Protein AF-A0A6L9TE32-F1 (afdb_monomer_lite)

Secondary structure (DSSP, 8-state):
------PPPP-GGGS-HHHHHHHHHHHHHHHH---HHHHHHS--SS-SEETTEE----------HHHHHHHHHHHHHTT--HHHHHHHHHHHHHHT-

Radius of gyration: 21.86 Å; chains: 1; bounding box: 43×38×55 Å

Foldseek 3Di:
DDDPDDDDDDDPVVDDPVVVVVVVVVVVDVVVDDDPVVVVVVDPDDDLDDVPHGPPDDDDDDDDPVRVVVLVVQCVVVVHDSVVSVVVVVVVVVVVD

Sequence (97 aa):
MGDDRDYIIVSDANFSDEENAVLNADAEEAERGYPLGFLESRRRGRPLEIGLTPARHKVQVRLDENRFRLLNEYARRHHLSQSEAMRELLDRGLASA

Structure (mmCIF, N/CA/C/O backbone):
data_AF-A0A6L9TE32-F1
#
_entry.id   AF-A0A6L9TE32-F1
#
loop_
_atom_site.group_PDB
_atom_site.id
_atom_site.type_symbol
_atom_site.label_atom_id
_atom_site.label_alt_id
_atom_site.label_comp_id
_atom_site.label_asym_id
_atom_site.label_entity_id
_atom_site.label_seq_id
_atom_site.pdbx_PDB_ins_code
_atom_site.Cartn_x
_atom_site.Cartn_y
_atom_site.Cartn_z
_atom_site.occupancy
_atom_site.B_iso_or_equiv
_atom_site.auth_seq_id
_atom_site.auth_comp_id
_atom_site.auth_asym_id
_atom_site.auth_atom_id
_atom_site.pdbx_PDB_model_num
ATOM 1 N N . MET A 1 1 ? -15.912 13.908 -26.395 1.00 43.03 1 MET A N 1
ATOM 2 C CA . MET A 1 1 ? -14.886 14.965 -26.388 1.00 43.03 1 MET A CA 1
ATOM 3 C C . MET A 1 1 ? -13.568 14.231 -26.242 1.00 4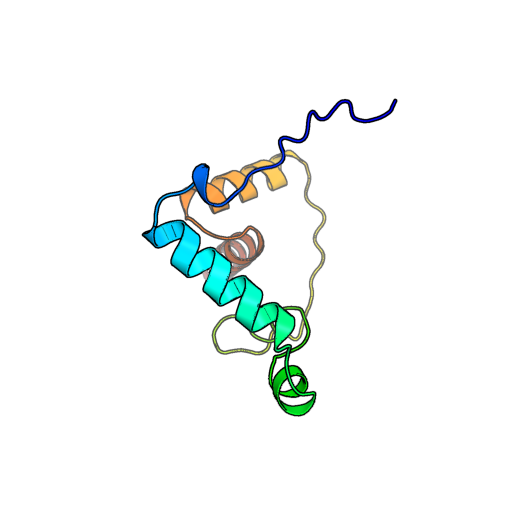3.03 1 MET A C 1
ATOM 5 O O . MET A 1 1 ? -13.348 13.647 -25.190 1.00 43.03 1 MET A O 1
ATOM 9 N N . GLY A 1 2 ? -12.862 14.037 -27.359 1.00 53.66 2 GLY A N 1
ATOM 10 C CA . GLY A 1 2 ? 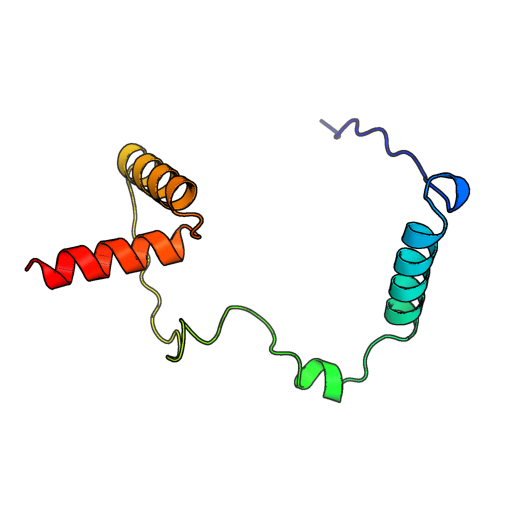-11.610 13.278 -27.386 1.00 53.66 2 GLY A CA 1
ATOM 11 C C . GLY A 1 2 ? -10.535 14.050 -26.635 1.00 53.66 2 GLY A C 1
ATOM 12 O O . GLY A 1 2 ? -10.532 15.275 -26.674 1.00 53.66 2 GLY A O 1
ATOM 13 N N . ASP A 1 3 ? -9.715 13.329 -25.888 1.00 61.28 3 ASP A N 1
ATOM 14 C CA . ASP A 1 3 ? -8.653 13.887 -25.064 1.00 61.28 3 ASP A CA 1
ATOM 15 C C . ASP A 1 3 ? -7.531 14.403 -25.980 1.00 61.28 3 ASP A C 1
ATOM 17 O O . ASP A 1 3 ? -6.889 13.611 -26.670 1.00 61.28 3 ASP A O 1
ATOM 21 N N . ASP A 1 4 ? -7.356 15.723 -26.030 1.00 67.06 4 ASP A N 1
ATOM 22 C CA . ASP A 1 4 ? -6.387 16.441 -26.870 1.00 67.06 4 ASP A CA 1
ATOM 23 C C . ASP A 1 4 ? -5.001 16.386 -26.201 1.00 67.06 4 ASP A C 1
ATOM 25 O O . ASP A 1 4 ? -4.440 17.390 -25.763 1.00 67.06 4 ASP A O 1
ATOM 29 N N . ARG A 1 5 ? -4.495 15.167 -25.976 1.00 75.31 5 ARG A N 1
ATOM 30 C CA . ARG A 1 5 ? -3.162 14.966 -25.401 1.00 75.31 5 ARG A CA 1
ATOM 31 C C . ARG A 1 5 ? -2.137 14.927 -26.523 1.00 75.31 5 ARG A C 1
ATOM 33 O O . ARG A 1 5 ? -2.073 13.951 -27.269 1.00 75.31 5 ARG A O 1
ATOM 40 N N . ASP A 1 6 ? -1.298 15.952 -26.575 1.00 80.19 6 ASP A N 1
ATOM 41 C CA . ASP A 1 6 ? -0.096 15.954 -27.402 1.00 80.19 6 ASP A CA 1
ATOM 42 C C . ASP A 1 6 ? 0.925 14.969 -26.817 1.00 80.19 6 ASP A C 1
ATOM 44 O O . ASP A 1 6 ? 1.562 15.221 -25.791 1.00 80.19 6 ASP A O 1
ATOM 48 N N . TYR A 1 7 ? 1.064 13.812 -27.462 1.00 82.06 7 TYR A N 1
ATOM 49 C CA . TYR A 1 7 ? 2.114 12.852 -27.140 1.00 82.06 7 TYR A CA 1
ATOM 50 C C . TYR A 1 7 ? 3.391 13.214 -27.895 1.00 82.06 7 TYR A C 1
ATOM 52 O O . TYR A 1 7 ? 3.390 13.331 -29.120 1.00 82.06 7 TYR A O 1
ATOM 60 N N . ILE A 1 8 ? 4.495 13.341 -27.162 1.00 84.38 8 ILE A N 1
ATOM 61 C CA . ILE A 1 8 ? 5.825 13.536 -27.741 1.00 84.38 8 ILE A CA 1
ATOM 62 C C . ILE A 1 8 ? 6.517 12.178 -27.788 1.00 84.38 8 ILE A C 1
ATOM 64 O O . ILE A 1 8 ? 6.673 11.518 -26.760 1.00 84.38 8 ILE A O 1
ATOM 68 N N . ILE A 1 9 ? 6.935 11.767 -28.984 1.00 84.00 9 ILE A N 1
ATOM 69 C CA . ILE A 1 9 ? 7.792 10.595 -29.148 1.00 84.00 9 ILE A CA 1
ATOM 70 C C . ILE A 1 9 ? 9.198 10.993 -28.707 1.00 84.00 9 ILE A C 1
ATOM 72 O O . ILE A 1 9 ? 9.786 11.926 -29.254 1.00 84.00 9 ILE A O 1
ATOM 76 N N . VAL A 1 10 ? 9.712 10.284 -27.711 1.00 87.25 10 VAL A N 1
ATOM 77 C CA . VAL A 1 10 ? 11.079 10.428 -27.211 1.00 87.25 10 VAL A CA 1
ATOM 78 C C . VAL A 1 10 ? 11.944 9.273 -27.709 1.00 87.25 10 VAL A C 1
ATOM 80 O O . VAL A 1 10 ? 11.440 8.234 -28.132 1.00 87.25 10 VAL A O 1
ATOM 83 N N . SER A 1 11 ? 13.251 9.483 -27.677 1.00 87.81 11 SER A N 1
ATOM 84 C CA . SER A 1 11 ? 14.300 8.557 -28.100 1.00 87.81 11 SER A CA 1
ATOM 85 C C . SER A 1 11 ? 15.461 8.618 -27.113 1.00 87.81 11 SER A C 1
ATOM 87 O O . SER A 1 11 ? 15.470 9.475 -26.231 1.00 87.81 11 SER A O 1
ATOM 89 N N . ASP A 1 12 ? 16.480 7.789 -27.309 1.00 86.38 12 ASP A N 1
ATOM 90 C CA . ASP A 1 12 ? 17.671 7.762 -26.453 1.00 86.38 1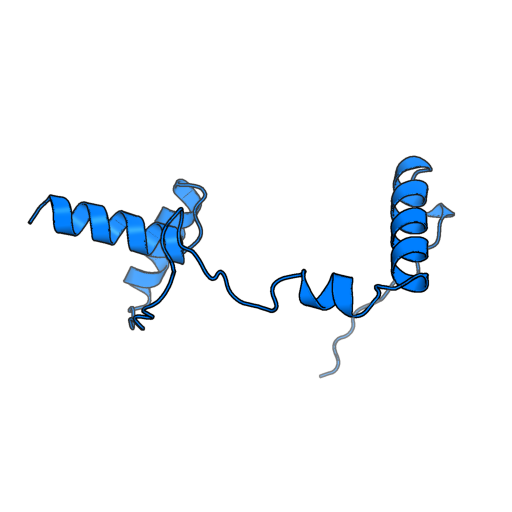2 ASP A CA 1
ATOM 91 C C . ASP A 1 12 ? 18.352 9.138 -26.335 1.00 86.38 12 ASP A C 1
ATOM 93 O O . ASP A 1 12 ? 18.890 9.489 -25.290 1.00 86.38 12 ASP A O 1
ATOM 97 N N . ALA A 1 13 ? 18.254 9.985 -27.366 1.00 89.19 13 ALA A N 1
ATOM 98 C CA . ALA A 1 13 ? 18.792 11.348 -27.341 1.00 89.19 13 ALA A CA 1
ATOM 99 C C . ALA A 1 13 ? 18.110 12.276 -26.313 1.00 89.19 13 ALA A C 1
ATOM 101 O O . ALA A 1 13 ? 18.582 13.387 -26.073 1.00 89.19 13 ALA A O 1
ATOM 102 N N . ASN A 1 14 ? 16.977 11.857 -25.744 1.00 92.62 14 ASN A N 1
ATOM 103 C CA . ASN A 1 14 ? 16.204 12.624 -24.773 1.00 92.62 14 ASN A CA 1
ATOM 104 C C . ASN A 1 14 ? 16.569 12.313 -23.317 1.00 92.62 14 ASN A C 1
ATOM 106 O O . ASN A 1 14 ? 16.070 13.006 -22.430 1.00 92.62 14 ASN A O 1
ATOM 110 N N . PHE A 1 15 ? 17.420 11.317 -23.073 1.00 91.38 15 PHE A N 1
ATOM 111 C CA . PHE A 1 15 ? 17.788 10.859 -21.737 1.00 91.38 15 PHE A CA 1
ATOM 112 C C . PHE A 1 15 ? 19.307 10.827 -21.566 1.00 91.38 15 PHE A C 1
ATOM 114 O O . PHE A 1 15 ? 20.064 10.860 -22.537 1.00 91.38 15 PHE A O 1
ATOM 121 N N . SER A 1 16 ? 19.760 10.779 -20.315 1.00 95.31 16 SER A N 1
ATOM 122 C CA . SER A 1 16 ? 21.170 10.528 -20.009 1.00 95.31 16 SER A CA 1
ATOM 123 C C . SER A 1 16 ? 21.572 9.087 -20.341 1.00 95.31 16 SER A C 1
ATOM 125 O O . SER A 1 16 ? 20.730 8.193 -20.430 1.00 95.31 16 SER A O 1
ATOM 127 N N . ASP A 1 17 ? 22.876 8.837 -20.472 1.00 94.00 17 ASP A N 1
ATOM 128 C CA . ASP A 1 17 ? 23.405 7.489 -20.723 1.00 94.00 17 ASP A CA 1
ATOM 129 C C . ASP A 1 17 ? 23.014 6.493 -19.616 1.00 94.00 17 ASP A C 1
ATOM 131 O O . ASP A 1 17 ? 22.732 5.330 -19.897 1.00 94.00 17 ASP A O 1
ATOM 135 N N . GLU A 1 18 ? 22.950 6.951 -18.361 1.00 93.50 18 GLU A N 1
ATOM 136 C CA . GLU A 1 18 ? 22.534 6.138 -17.211 1.00 93.50 18 GLU A CA 1
ATOM 137 C C . GLU A 1 18 ? 21.046 5.765 -17.287 1.00 93.50 18 GLU A C 1
ATOM 139 O O . GLU A 1 18 ? 20.685 4.607 -17.084 1.00 93.50 18 GLU A O 1
ATOM 144 N N . GLU A 1 19 ? 20.180 6.721 -17.630 1.00 91.94 19 GLU A N 1
ATOM 145 C CA . GLU A 1 19 ? 18.745 6.476 -17.816 1.00 91.94 19 GLU A CA 1
ATOM 146 C C . GLU A 1 19 ? 18.484 5.559 -19.015 1.00 91.94 19 GLU A C 1
ATOM 148 O O . GLU A 1 19 ? 17.710 4.610 -18.903 1.00 91.94 19 GLU A O 1
ATOM 153 N N . ASN A 1 20 ? 19.176 5.781 -20.135 1.00 94.19 20 ASN A N 1
ATOM 154 C CA . ASN A 1 20 ? 19.104 4.906 -21.304 1.00 94.19 20 ASN A CA 1
ATOM 155 C C . ASN A 1 20 ? 19.570 3.485 -20.982 1.00 94.19 20 ASN A C 1
ATOM 157 O O . ASN A 1 20 ? 18.974 2.526 -21.464 1.00 94.19 20 ASN A O 1
ATOM 161 N N . ALA A 1 21 ? 20.606 3.319 -20.157 1.00 93.88 21 ALA A N 1
ATOM 162 C CA . ALA A 1 21 ? 21.059 1.996 -19.737 1.00 93.88 21 ALA A CA 1
ATOM 163 C C . ALA A 1 21 ? 19.982 1.248 -18.935 1.00 93.88 21 ALA A C 1
ATOM 165 O O . ALA A 1 21 ? 19.776 0.057 -19.164 1.00 93.88 21 ALA A O 1
ATOM 166 N N . VAL A 1 22 ? 19.265 1.939 -18.041 1.00 94.12 22 VAL A N 1
ATOM 167 C CA . VAL A 1 22 ? 18.134 1.356 -17.299 1.00 94.12 22 VAL A CA 1
ATOM 168 C C . VAL A 1 22 ? 16.983 1.011 -18.243 1.00 94.12 22 VAL A C 1
ATOM 170 O O . VAL A 1 22 ? 16.498 -0.116 -18.221 1.00 94.12 22 VAL A O 1
ATOM 173 N N . LEU A 1 23 ? 16.587 1.941 -19.118 1.00 91.62 23 LEU A N 1
ATOM 174 C CA . LEU A 1 23 ? 15.486 1.735 -20.064 1.00 91.62 23 LEU A CA 1
ATOM 175 C C . LEU A 1 23 ? 15.757 0.574 -21.028 1.00 91.62 23 LEU A C 1
ATOM 177 O O . LEU A 1 23 ? 14.870 -0.239 -21.280 1.00 91.62 23 LEU A O 1
ATOM 181 N N . ASN A 1 24 ? 16.985 0.468 -21.533 1.00 92.12 24 ASN A N 1
ATOM 182 C CA . ASN A 1 24 ? 17.385 -0.626 -22.411 1.00 92.12 24 ASN A CA 1
ATOM 183 C C . ASN A 1 24 ? 17.432 -1.964 -21.664 1.00 92.12 24 ASN A C 1
ATOM 185 O O . ASN A 1 24 ? 16.952 -2.964 -22.193 1.00 92.12 24 ASN A O 1
ATOM 189 N N . ALA A 1 25 ? 17.929 -1.992 -20.423 1.00 93.06 25 ALA A N 1
ATOM 190 C CA . ALA A 1 25 ? 17.908 -3.202 -19.601 1.00 93.06 25 ALA A CA 1
ATO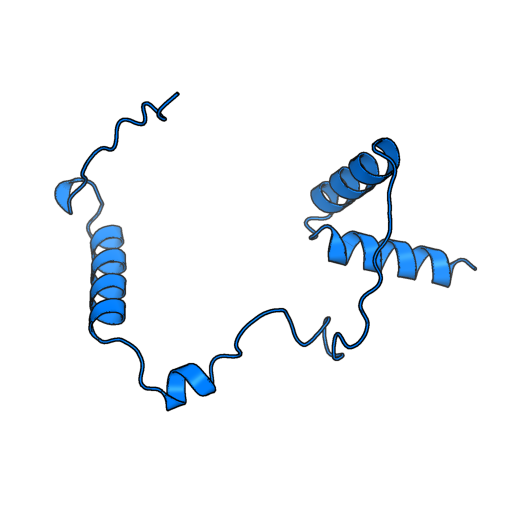M 191 C C . ALA A 1 25 ? 16.473 -3.684 -19.318 1.00 93.06 25 ALA A C 1
ATOM 193 O O . ALA A 1 25 ? 16.189 -4.880 -19.419 1.00 93.06 25 ALA A O 1
ATOM 194 N N . ASP A 1 26 ? 15.558 -2.758 -19.026 1.00 90.88 26 ASP A N 1
ATOM 195 C CA . ASP A 1 26 ? 14.140 -3.057 -18.816 1.00 90.88 26 ASP A CA 1
ATOM 196 C C . ASP A 1 26 ? 13.470 -3.557 -20.109 1.00 90.88 26 ASP A C 1
ATOM 198 O O . ASP A 1 26 ? 12.678 -4.504 -20.076 1.00 90.88 26 ASP A O 1
ATOM 202 N N . ALA A 1 27 ? 13.805 -2.963 -21.261 1.00 90.81 27 ALA A N 1
ATOM 203 C CA . ALA A 1 27 ? 13.311 -3.400 -22.566 1.00 90.81 27 ALA A CA 1
ATOM 204 C C . ALA A 1 27 ? 13.789 -4.821 -22.909 1.00 90.81 27 ALA A C 1
ATOM 206 O O . ALA A 1 27 ? 12.986 -5.668 -23.303 1.00 90.81 27 ALA A O 1
ATOM 207 N N . GLU A 1 28 ? 15.071 -5.120 -22.693 1.00 91.19 28 GLU A N 1
ATOM 208 C CA . GLU A 1 28 ? 15.631 -6.462 -22.875 1.00 91.19 28 GLU A CA 1
ATOM 209 C C . GLU A 1 28 ? 14.982 -7.495 -21.942 1.00 91.19 28 GLU A C 1
ATOM 211 O O . GLU A 1 28 ? 14.710 -8.630 -22.346 1.00 91.19 28 GLU A O 1
ATOM 216 N N . GLU A 1 29 ? 14.706 -7.123 -20.689 1.00 89.12 29 GLU A N 1
ATOM 217 C CA . GLU A 1 29 ? 13.977 -7.976 -19.751 1.00 89.12 29 GLU A CA 1
ATOM 218 C C . GLU A 1 29 ? 12.542 -8.255 -20.217 1.00 89.12 29 GLU A C 1
ATOM 220 O O . GLU A 1 29 ? 12.089 -9.402 -20.135 1.00 89.12 29 GLU A O 1
ATOM 225 N N . ALA A 1 30 ? 11.848 -7.242 -20.735 1.00 87.62 30 ALA A N 1
ATOM 226 C CA . ALA A 1 30 ? 10.495 -7.387 -21.255 1.00 87.62 30 ALA A CA 1
ATOM 227 C C . ALA A 1 30 ? 10.443 -8.309 -22.486 1.00 87.62 30 ALA A C 1
ATOM 229 O O . ALA A 1 30 ? 9.599 -9.206 -22.530 1.00 87.62 30 ALA A O 1
ATOM 230 N N . GLU A 1 31 ? 11.368 -8.139 -23.437 1.00 90.50 31 GLU A N 1
ATOM 231 C CA . GLU A 1 31 ? 11.484 -8.972 -24.647 1.00 90.50 31 GLU A CA 1
ATOM 232 C C . GLU A 1 31 ? 11.850 -10.425 -24.319 1.00 90.50 31 GLU A C 1
ATOM 234 O O . GLU A 1 31 ? 11.306 -11.370 -24.896 1.00 90.50 31 GLU A O 1
ATOM 239 N N . ARG A 1 32 ? 12.735 -10.634 -23.335 1.00 92.19 32 ARG A N 1
ATOM 240 C CA . ARG A 1 32 ? 13.061 -11.975 -22.821 1.00 92.19 32 ARG A CA 1
ATOM 241 C C . ARG A 1 32 ? 11.827 -12.670 -22.239 1.00 92.19 32 ARG A C 1
ATOM 243 O O . ARG A 1 32 ? 11.724 -13.899 -22.297 1.00 92.19 32 ARG A O 1
ATOM 250 N N . GLY A 1 33 ? 10.916 -11.892 -21.658 1.00 86.00 33 GLY A N 1
ATOM 251 C CA . GLY A 1 33 ? 9.745 -12.387 -20.955 1.00 86.00 33 GLY A CA 1
ATOM 252 C C . GLY A 1 33 ? 10.106 -13.247 -19.740 1.00 86.00 33 GLY A C 1
ATOM 253 O O . GLY A 1 33 ? 11.260 -13.348 -19.311 1.00 86.00 33 GLY A O 1
ATOM 254 N N . TYR A 1 34 ? 9.093 -13.900 -19.167 1.00 85.69 34 TYR A N 1
ATOM 255 C CA . TYR A 1 34 ? 9.270 -14.768 -18.005 1.00 85.69 34 TYR A CA 1
ATOM 256 C C . TYR A 1 34 ? 8.706 -16.171 -18.250 1.00 85.69 34 TYR A C 1
ATOM 258 O O . TYR A 1 34 ? 7.588 -16.304 -18.757 1.00 85.69 34 TYR A O 1
ATOM 266 N N . PRO A 1 35 ? 9.422 -17.233 -17.837 1.00 87.88 35 PRO A N 1
ATOM 267 C CA . PRO A 1 35 ? 8.899 -18.590 -17.911 1.00 87.88 35 PRO A CA 1
ATOM 268 C C . PRO A 1 35 ? 7.717 -18.771 -16.950 1.00 87.88 35 PRO A C 1
ATOM 270 O O . PRO A 1 35 ? 7.660 -18.150 -15.886 1.00 87.88 35 PRO A O 1
ATOM 273 N N . LEU A 1 36 ? 6.791 -19.673 -17.291 1.00 79.00 36 LEU A N 1
ATOM 274 C CA . LEU A 1 36 ? 5.568 -19.904 -16.509 1.00 79.00 36 LEU A CA 1
ATOM 275 C C . LEU A 1 36 ? 5.854 -20.202 -15.032 1.00 79.00 36 LEU A C 1
ATOM 277 O O . LEU A 1 36 ? 5.240 -19.584 -14.173 1.00 79.00 36 LEU A O 1
ATOM 281 N N . GLY A 1 37 ? 6.848 -21.039 -14.722 1.00 84.38 37 GLY A N 1
ATOM 282 C CA . GLY A 1 37 ? 7.216 -21.335 -13.331 1.00 84.38 37 GLY A CA 1
ATOM 283 C C . GLY A 1 37 ? 7.706 -20.109 -12.542 1.00 84.38 37 GLY A C 1
ATOM 284 O O . GLY A 1 37 ? 7.433 -19.982 -11.349 1.00 84.38 37 GLY A O 1
ATOM 285 N N . PHE A 1 38 ? 8.370 -19.154 -13.205 1.00 81.44 38 PHE A N 1
ATOM 286 C CA . PHE A 1 38 ? 8.718 -17.875 -12.581 1.00 81.44 38 PHE A CA 1
ATOM 287 C C . PHE A 1 38 ? 7.458 -17.054 -12.311 1.00 81.44 38 PHE A C 1
ATOM 289 O O . PHE A 1 38 ? 7.276 -16.569 -11.197 1.00 81.44 38 PHE A O 1
ATOM 296 N N . LEU A 1 39 ? 6.555 -16.944 -13.286 1.00 78.06 39 LEU A N 1
ATOM 297 C CA . LEU A 1 39 ? 5.286 -16.231 -13.118 1.00 78.06 39 LEU A CA 1
ATOM 298 C C . LEU A 1 39 ? 4.380 -16.865 -12.052 1.00 78.06 39 LEU A C 1
ATOM 300 O O . LEU A 1 39 ? 3.666 -16.146 -11.365 1.00 78.06 39 LEU A O 1
ATOM 304 N N . GLU A 1 40 ? 4.426 -18.183 -11.878 1.00 76.50 40 GLU A N 1
ATOM 305 C CA . GLU A 1 40 ? 3.693 -18.909 -10.835 1.00 76.50 40 GLU A CA 1
ATOM 306 C C . GLU A 1 40 ? 4.266 -18.646 -9.436 1.00 76.50 40 GLU A C 1
ATOM 308 O O . GLU A 1 40 ? 3.512 -18.516 -8.471 1.00 76.50 40 GLU A O 1
ATOM 313 N N . SER A 1 41 ? 5.592 -18.497 -9.323 1.00 73.62 41 SER A N 1
ATOM 314 C CA . SER A 1 41 ? 6.249 -18.071 -8.077 1.00 73.62 41 SER A CA 1
ATOM 315 C C . SER A 1 41 ? 5.973 -16.605 -7.722 1.00 73.62 41 SER A C 1
ATOM 317 O O . SER A 1 41 ? 6.019 -16.214 -6.552 1.00 73.62 41 SER A O 1
ATOM 319 N N . ARG A 1 42 ? 5.643 -15.776 -8.720 1.00 66.62 42 ARG A N 1
ATOM 320 C CA . ARG A 1 42 ? 5.205 -14.396 -8.514 1.00 66.62 42 ARG A CA 1
ATOM 321 C C . ARG A 1 42 ? 3.730 -14.411 -8.098 1.00 66.62 42 ARG A C 1
ATOM 323 O O . ARG A 1 42 ? 2.833 -14.668 -8.895 1.00 66.62 42 ARG A O 1
ATOM 330 N N . ARG A 1 43 ? 3.466 -14.133 -6.815 1.00 57.25 43 ARG A N 1
ATOM 331 C CA . ARG A 1 43 ? 2.106 -14.078 -6.242 1.00 57.25 43 ARG A CA 1
ATOM 332 C C . ARG A 1 43 ? 1.193 -13.179 -7.096 1.00 57.25 43 ARG A C 1
ATOM 334 O O . ARG A 1 43 ? 1.372 -11.965 -7.144 1.00 57.25 43 ARG A O 1
ATOM 341 N N . ARG A 1 44 ? 0.180 -13.768 -7.740 1.00 57.88 44 ARG A N 1
ATOM 342 C CA . ARG A 1 44 ? -0.879 -13.029 -8.445 1.00 57.88 44 ARG A CA 1
ATOM 343 C C . ARG A 1 44 ? -1.773 -12.292 -7.433 1.00 57.88 44 ARG A C 1
ATOM 345 O O . ARG A 1 44 ? -2.552 -12.924 -6.728 1.00 57.88 44 ARG A O 1
ATOM 352 N N . GLY A 1 45 ? -1.721 -10.959 -7.415 1.00 67.94 45 GLY A N 1
ATOM 353 C CA . GLY A 1 45 ? -2.767 -10.106 -6.831 1.00 67.94 45 GLY A CA 1
ATOM 354 C C . GLY A 1 45 ? -2.535 -9.549 -5.415 1.00 67.94 45 GLY A C 1
ATOM 355 O O . GLY A 1 45 ? -1.409 -9.424 -4.944 1.00 67.94 45 GLY A O 1
ATOM 356 N N . ARG A 1 46 ? -3.655 -9.128 -4.794 1.00 55.81 46 ARG A N 1
ATOM 357 C CA . ARG A 1 46 ? -3.788 -8.357 -3.533 1.00 55.81 46 ARG A CA 1
ATOM 358 C C . ARG A 1 46 ? -2.916 -8.923 -2.393 1.00 55.81 46 ARG A C 1
ATOM 360 O O . ARG A 1 46 ? -2.817 -10.143 -2.287 1.00 55.81 46 ARG A O 1
ATOM 367 N N . PRO A 1 47 ? -2.381 -8.070 -1.489 1.00 61.56 47 PRO A N 1
ATOM 368 C CA . PRO A 1 47 ? -1.597 -8.518 -0.340 1.00 61.56 47 PRO A CA 1
ATOM 369 C C . PRO A 1 47 ? -2.291 -9.646 0.431 1.00 61.56 47 PRO A C 1
ATOM 371 O O . PRO A 1 47 ? -3.411 -9.476 0.917 1.00 61.56 47 PRO A O 1
ATOM 374 N N . LEU A 1 48 ? -1.622 -10.798 0.516 1.00 63.19 48 LEU A N 1
ATOM 375 C CA . LEU A 1 48 ? -2.094 -11.967 1.264 1.00 63.19 48 LEU A CA 1
ATOM 376 C C . LEU A 1 48 ? -1.896 -11.803 2.772 1.00 63.19 48 LEU A C 1
ATOM 378 O O . LEU A 1 48 ? -2.505 -12.537 3.544 1.00 63.19 48 LEU A O 1
ATOM 382 N N . GLU A 1 49 ? -1.075 -10.840 3.185 1.00 69.31 49 GLU A N 1
ATOM 383 C CA . GLU A 1 49 ? -0.662 -10.617 4.566 1.00 69.31 49 GLU A CA 1
ATOM 384 C C . GLU A 1 49 ? -0.753 -9.129 4.935 1.00 69.31 49 GLU A C 1
ATOM 386 O O . GLU A 1 49 ? -0.566 -8.235 4.106 1.00 69.31 49 GLU A O 1
ATOM 391 N N . ILE A 1 50 ? -1.083 -8.883 6.199 1.00 68.50 50 ILE A N 1
ATOM 392 C CA . ILE A 1 50 ? -1.004 -7.606 6.903 1.00 68.50 50 ILE A CA 1
ATOM 393 C C . ILE A 1 50 ? 0.088 -7.798 7.955 1.00 68.50 50 ILE A C 1
ATOM 395 O O . ILE A 1 50 ? -0.117 -8.515 8.938 1.00 68.50 50 ILE A O 1
ATOM 399 N N . GLY A 1 51 ? 1.267 -7.218 7.729 1.00 73.19 51 GLY A N 1
ATOM 400 C CA . GLY A 1 51 ? 2.444 -7.554 8.532 1.00 73.19 51 GLY A CA 1
ATOM 401 C C . GLY A 1 51 ? 2.755 -9.051 8.429 1.00 73.19 51 GLY A C 1
ATOM 402 O O . GLY A 1 51 ? 2.940 -9.557 7.330 1.00 73.19 51 GLY A O 1
ATOM 403 N N . LEU A 1 52 ? 2.763 -9.758 9.565 1.00 66.81 52 LEU A N 1
ATOM 404 C CA . LEU A 1 52 ? 3.046 -11.202 9.649 1.00 66.81 52 LEU A CA 1
ATOM 405 C C . LEU A 1 52 ? 1.794 -12.095 9.597 1.00 66.81 52 LEU A C 1
ATOM 407 O O . LEU A 1 52 ? 1.905 -13.316 9.693 1.00 66.81 52 LEU A O 1
ATOM 411 N N . THR A 1 53 ? 0.594 -11.513 9.505 1.00 72.75 53 THR A N 1
ATOM 412 C CA . THR A 1 53 ? -0.660 -12.280 9.583 1.00 72.75 53 THR A CA 1
ATOM 413 C C . THR A 1 53 ? -1.424 -12.278 8.266 1.00 72.75 53 THR A C 1
ATOM 415 O O . THR A 1 53 ? -1.546 -11.230 7.632 1.00 72.75 53 THR A O 1
ATOM 418 N N . PRO A 1 54 ? -2.001 -13.419 7.846 1.00 74.12 54 PRO A N 1
ATOM 419 C CA . PRO A 1 54 ? -2.798 -13.467 6.630 1.00 74.12 54 PRO A CA 1
ATOM 420 C C . PRO A 1 54 ? -4.022 -12.535 6.681 1.00 74.12 54 PRO A C 1
ATOM 422 O O . PRO A 1 54 ? -4.810 -12.570 7.627 1.00 74.12 54 PRO A O 1
ATOM 425 N N . ALA A 1 55 ? -4.229 -11.753 5.621 1.00 74.00 55 ALA A N 1
ATOM 426 C CA . ALA A 1 55 ? -5.312 -10.784 5.447 1.00 74.00 55 ALA A CA 1
ATOM 427 C C . ALA A 1 55 ? -6.662 -11.466 5.119 1.00 74.00 55 ALA A C 1
ATOM 429 O O . ALA A 1 55 ? -7.244 -11.248 4.055 1.00 74.00 55 ALA A O 1
ATOM 430 N N . ARG A 1 56 ? -7.155 -12.345 6.004 1.00 78.06 56 ARG A N 1
ATOM 431 C CA . ARG A 1 56 ? -8.285 -13.259 5.715 1.00 78.06 56 ARG A CA 1
ATOM 432 C C . ARG A 1 56 ? -9.658 -12.591 5.669 1.00 78.06 56 ARG A C 1
ATOM 434 O O . ARG A 1 56 ? -10.567 -13.118 5.035 1.00 78.06 56 ARG A O 1
ATOM 441 N N . HIS A 1 57 ? -9.821 -11.452 6.336 1.00 78.75 57 HIS A N 1
ATOM 442 C CA . HIS A 1 57 ? -11.121 -10.806 6.509 1.00 78.75 57 HIS A CA 1
ATOM 443 C C . HIS A 1 57 ? -11.145 -9.419 5.865 1.00 78.75 57 HIS A C 1
ATOM 445 O O . HIS A 1 57 ? -10.233 -8.613 6.048 1.00 78.75 57 HIS A O 1
ATOM 451 N N . LYS A 1 58 ? -12.215 -9.133 5.113 1.00 81.94 58 LYS A N 1
ATOM 452 C CA . LYS A 1 58 ? -12.468 -7.826 4.494 1.00 81.94 58 LYS A CA 1
ATOM 453 C C . LYS A 1 58 ? -13.690 -7.189 5.144 1.00 81.94 58 LYS A C 1
ATOM 455 O O . LYS A 1 58 ? -14.788 -7.725 5.034 1.00 81.94 58 LYS A O 1
ATOM 460 N N . VAL A 1 59 ? -13.507 -6.012 5.732 1.00 83.06 59 VAL A N 1
ATOM 461 C CA . VAL A 1 59 ? -14.601 -5.169 6.230 1.00 83.06 59 VAL A CA 1
ATOM 462 C C . VAL A 1 59 ? -14.797 -4.007 5.259 1.00 83.06 59 VAL A C 1
ATOM 464 O O . VAL A 1 59 ? -13.831 -3.349 4.873 1.00 83.06 59 VAL A O 1
ATOM 467 N N . GLN A 1 60 ? -16.035 -3.772 4.822 1.00 88.81 60 GLN A N 1
ATOM 468 C CA . GLN A 1 60 ? -16.397 -2.589 4.037 1.00 88.81 60 GLN A CA 1
ATOM 469 C C . GLN A 1 60 ? -17.100 -1.589 4.952 1.00 88.81 60 GLN A C 1
ATOM 471 O O . GLN A 1 60 ? -18.085 -1.935 5.597 1.00 88.81 60 GLN A O 1
ATOM 476 N N . VAL A 1 61 ? -16.598 -0.355 4.998 1.00 88.19 61 VAL A N 1
ATOM 477 C CA . VAL A 1 61 ? -17.135 0.716 5.846 1.00 88.19 61 VAL A CA 1
ATOM 478 C C . VAL A 1 61 ? -17.569 1.871 4.954 1.00 88.19 61 VAL A C 1
ATOM 480 O O . VAL A 1 61 ? -16.817 2.290 4.075 1.00 88.19 61 VAL A O 1
ATOM 483 N N . ARG A 1 62 ? -18.779 2.392 5.176 1.00 93.75 62 ARG A N 1
ATOM 484 C CA . ARG A 1 62 ? -19.240 3.632 4.538 1.00 93.75 62 ARG A CA 1
ATOM 485 C C . ARG A 1 62 ? -18.883 4.798 5.451 1.00 93.75 62 ARG A C 1
ATOM 487 O O . ARG A 1 62 ? -19.267 4.801 6.618 1.00 93.75 62 ARG A O 1
ATOM 494 N N . LEU A 1 63 ? -18.147 5.763 4.918 1.00 94.50 63 LEU A N 1
ATOM 495 C CA . LEU A 1 63 ? -17.775 6.989 5.615 1.00 94.50 63 LEU A CA 1
ATOM 496 C C . LEU A 1 63 ? -18.515 8.159 4.974 1.00 94.50 63 LEU A C 1
ATOM 498 O O . LEU A 1 63 ? -18.667 8.192 3.753 1.00 94.50 63 LEU A O 1
ATOM 502 N N . ASP A 1 64 ? -18.965 9.106 5.793 1.00 97.25 64 ASP A N 1
ATOM 503 C CA . ASP A 1 64 ? -19.331 10.424 5.284 1.00 97.25 64 ASP A CA 1
ATOM 504 C C . ASP A 1 64 ? -18.079 11.179 4.807 1.00 97.25 64 ASP A C 1
ATOM 506 O O . ASP A 1 64 ? -16.937 10.810 5.109 1.00 97.25 64 ASP A O 1
ATOM 510 N N . GLU A 1 65 ? -18.297 12.246 4.046 1.00 97.38 65 GLU A N 1
ATOM 511 C CA . GLU A 1 65 ? -17.225 13.009 3.411 1.00 97.38 65 GLU A CA 1
ATOM 512 C C . GLU A 1 65 ? -16.266 13.647 4.425 1.00 97.38 65 GLU A C 1
ATOM 514 O O . GLU A 1 65 ? -15.051 13.675 4.210 1.00 97.38 65 GLU A O 1
ATOM 519 N N . ASN A 1 66 ? -16.779 14.081 5.580 1.00 97.50 66 ASN A N 1
ATOM 520 C CA . ASN A 1 66 ? -15.947 14.671 6.619 1.00 97.50 66 ASN A CA 1
ATOM 521 C C . ASN A 1 66 ? -15.021 13.622 7.252 1.00 97.50 66 ASN A C 1
ATOM 523 O O . ASN A 1 66 ? -13.819 13.857 7.377 1.00 97.50 66 ASN A O 1
ATOM 527 N N . ARG A 1 67 ? -15.546 12.438 7.590 1.00 96.25 67 ARG A N 1
ATOM 528 C CA . ARG A 1 67 ? -14.746 11.322 8.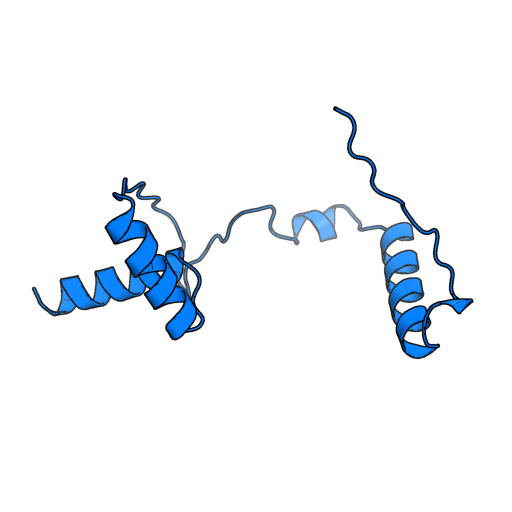122 1.00 96.25 67 ARG A CA 1
ATOM 529 C C . ARG A 1 67 ? -13.713 10.833 7.114 1.00 96.25 67 ARG A C 1
ATOM 531 O O . ARG A 1 67 ? -12.573 10.572 7.492 1.00 96.25 67 ARG A O 1
ATOM 538 N N . PHE A 1 68 ? -14.080 10.753 5.837 1.00 96.62 68 PHE A N 1
ATOM 539 C CA . PHE A 1 68 ? -13.148 10.366 4.780 1.00 96.62 68 PHE A CA 1
ATOM 540 C C . PHE A 1 68 ? -12.006 11.379 4.617 1.00 96.62 68 PHE A C 1
ATOM 542 O O . PHE A 1 68 ? -10.841 10.994 4.500 1.00 96.62 68 PHE A O 1
ATOM 549 N N . ARG A 1 69 ? -12.308 12.682 4.671 1.00 97.69 69 ARG A N 1
ATOM 550 C CA . ARG A 1 69 ? -11.297 13.748 4.634 1.00 97.69 69 ARG A CA 1
ATOM 551 C C . ARG A 1 69 ? -10.332 13.663 5.818 1.00 97.69 69 ARG A C 1
ATOM 553 O O . ARG A 1 69 ? -9.123 13.710 5.603 1.00 97.69 69 ARG A O 1
ATOM 560 N N . LEU A 1 70 ? -10.852 13.487 7.034 1.00 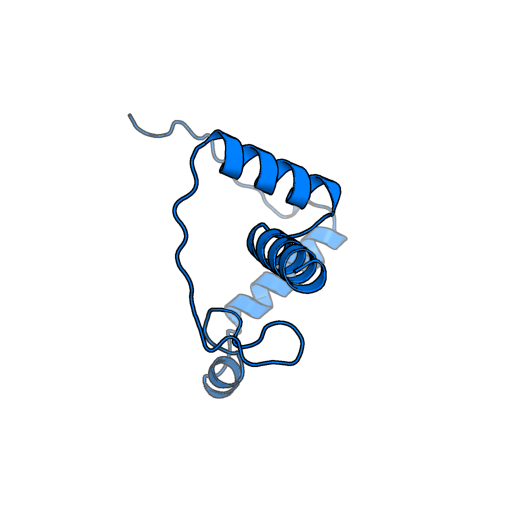97.19 70 LEU A N 1
ATOM 561 C CA . LEU A 1 70 ? -10.038 13.358 8.250 1.00 97.19 70 LEU A CA 1
ATOM 562 C C . LEU A 1 70 ? -9.117 12.133 8.198 1.00 97.19 70 LEU A C 1
ATOM 564 O O . LEU A 1 70 ? -7.935 12.243 8.521 1.00 97.19 70 LEU A O 1
ATOM 568 N N . LEU A 1 71 ? -9.628 10.990 7.731 1.00 96.69 71 LEU A N 1
ATOM 569 C CA . LEU A 1 71 ? -8.824 9.782 7.535 1.00 96.69 71 LEU A CA 1
ATOM 570 C C . LEU A 1 71 ? -7.666 10.025 6.556 1.00 96.69 71 LEU A C 1
ATOM 572 O O . LEU A 1 71 ? -6.536 9.628 6.824 1.00 96.69 71 LEU A O 1
ATOM 576 N N . ASN A 1 72 ? -7.933 10.693 5.431 1.00 96.81 72 ASN A N 1
ATOM 577 C CA . ASN A 1 72 ? -6.909 11.003 4.432 1.00 96.81 72 ASN A CA 1
ATOM 578 C C . ASN A 1 72 ? -5.853 11.981 4.941 1.00 96.81 72 ASN A C 1
ATOM 580 O O . ASN A 1 72 ? -4.672 11.839 4.627 1.00 96.81 72 ASN A O 1
ATOM 584 N N . GLU A 1 73 ? -6.265 12.981 5.713 1.00 97.62 73 GLU A N 1
ATOM 585 C CA . GLU A 1 73 ? -5.337 13.921 6.330 1.00 97.62 73 GLU A CA 1
ATOM 586 C C . GLU A 1 73 ? -4.427 13.217 7.340 1.00 97.62 73 GLU A C 1
ATOM 588 O O . GLU A 1 73 ? -3.213 13.426 7.314 1.00 97.62 73 GLU A O 1
ATOM 593 N N . TYR A 1 74 ? -4.993 12.335 8.171 1.00 97.69 74 TYR A N 1
ATOM 594 C CA . TYR A 1 74 ? -4.227 11.491 9.085 1.00 97.69 74 TYR A CA 1
ATOM 595 C C . TYR A 1 74 ? -3.232 10.610 8.318 1.00 97.69 74 TYR A C 1
ATOM 597 O O . TYR A 1 74 ? -2.036 10.655 8.592 1.00 97.69 74 TYR A O 1
ATOM 605 N N . ALA A 1 75 ? -3.698 9.875 7.305 1.00 97.12 75 ALA A N 1
ATOM 606 C CA . ALA A 1 75 ? -2.851 9.007 6.489 1.00 97.12 75 ALA A CA 1
ATOM 607 C C . ALA A 1 75 ? -1.673 9.778 5.866 1.00 97.12 75 ALA A C 1
ATOM 609 O O . ALA A 1 75 ? -0.527 9.342 5.954 1.00 97.12 75 ALA A O 1
ATOM 610 N N . ARG A 1 76 ? -1.934 10.978 5.329 1.00 97.00 76 ARG A N 1
ATOM 611 C CA . ARG A 1 76 ? -0.899 11.853 4.763 1.00 97.00 76 ARG A CA 1
ATOM 612 C C . ARG A 1 76 ? 0.111 12.313 5.813 1.00 97.00 76 ARG A C 1
ATOM 614 O O . ARG A 1 76 ? 1.306 12.264 5.551 1.00 97.00 76 ARG A O 1
ATOM 621 N N . ARG A 1 77 ? -0.359 12.752 6.986 1.00 97.44 77 ARG A N 1
ATOM 622 C CA . ARG A 1 77 ? 0.498 13.232 8.085 1.00 97.44 77 ARG A CA 1
ATOM 623 C C . ARG A 1 77 ? 1.431 12.139 8.610 1.00 97.44 77 ARG A C 1
ATOM 625 O O . ARG A 1 77 ? 2.538 12.448 9.029 1.00 97.44 77 ARG A O 1
ATOM 632 N N . HIS A 1 78 ? 0.978 10.889 8.589 1.00 96.50 78 HIS A N 1
ATOM 633 C CA . HIS A 1 78 ? 1.711 9.742 9.125 1.00 96.50 78 HIS A CA 1
ATOM 634 C C . HIS A 1 78 ? 2.420 8.899 8.051 1.00 96.50 78 HIS A C 1
ATOM 636 O O . HIS A 1 78 ? 3.017 7.884 8.391 1.00 96.50 78 HIS A O 1
ATOM 642 N N . HIS A 1 79 ? 2.392 9.314 6.778 1.00 95.19 79 HIS A N 1
ATOM 643 C CA . HIS A 1 79 ? 2.976 8.577 5.647 1.00 95.19 79 HIS A CA 1
ATOM 644 C C . HIS A 1 79 ? 2.450 7.136 5.504 1.00 95.19 79 HIS A C 1
ATOM 646 O O . HIS A 1 79 ? 3.193 6.218 5.169 1.00 95.19 79 HIS A O 1
ATOM 652 N N . LEU A 1 80 ? 1.151 6.944 5.744 1.00 93.81 80 LEU A N 1
ATOM 653 C CA . LEU A 1 80 ? 0.471 5.650 5.683 1.00 93.81 80 LEU A CA 1
ATOM 654 C C . LEU A 1 80 ? -0.493 5.585 4.498 1.00 93.81 80 LEU A C 1
ATOM 656 O O . LEU A 1 80 ? -1.035 6.600 4.053 1.00 93.81 80 LEU A O 1
ATOM 660 N N . SER A 1 81 ? -0.807 4.376 4.033 1.00 92.25 81 SER A N 1
ATOM 661 C CA . SER A 1 81 ? -1.996 4.170 3.205 1.00 92.25 81 SER A CA 1
ATOM 662 C C . SER A 1 81 ? -3.273 4.383 4.028 1.00 92.25 81 SER A C 1
ATOM 664 O O . SER A 1 81 ? -3.303 4.176 5.243 1.00 92.25 81 SER A O 1
ATOM 666 N N . GLN A 1 82 ? -4.386 4.703 3.359 1.00 91.94 82 GLN A N 1
ATOM 667 C CA . GLN A 1 82 ? -5.708 4.804 4.004 1.00 91.94 82 GLN A CA 1
ATOM 668 C C . GLN A 1 82 ? -6.053 3.561 4.837 1.00 91.94 82 GLN A C 1
ATOM 670 O O . GLN A 1 82 ? -6.651 3.653 5.906 1.00 91.94 82 GLN A O 1
ATOM 675 N N . SER A 1 83 ? -5.689 2.383 4.330 1.00 89.81 83 SER A N 1
ATOM 676 C CA . SER A 1 83 ? -5.998 1.113 4.978 1.00 89.81 83 SER A CA 1
ATOM 677 C C . SER A 1 83 ? -5.147 0.854 6.221 1.00 89.81 83 SER A C 1
ATOM 679 O O . SER A 1 83 ? -5.629 0.215 7.151 1.00 89.81 83 SER A O 1
ATOM 681 N N . GLU A 1 84 ? -3.899 1.320 6.247 1.00 91.31 84 GLU A N 1
ATOM 682 C CA . GLU A 1 84 ? -3.026 1.253 7.426 1.00 91.31 84 GLU A CA 1
ATOM 683 C C . GLU A 1 84 ? -3.476 2.260 8.478 1.00 91.31 84 GLU A C 1
ATOM 685 O O . GLU A 1 84 ? -3.647 1.884 9.631 1.00 91.31 84 GLU A O 1
ATOM 690 N N . ALA A 1 85 ? -3.802 3.487 8.062 1.00 94.81 85 ALA A N 1
ATOM 691 C CA . ALA A 1 85 ? -4.385 4.499 8.936 1.00 94.81 85 ALA A CA 1
ATOM 692 C C . ALA A 1 85 ? -5.679 4.011 9.614 1.00 94.81 85 ALA A C 1
ATOM 694 O O . ALA A 1 85 ? -5.838 4.164 10.822 1.00 94.81 85 ALA A O 1
ATOM 695 N N . MET A 1 86 ? -6.591 3.379 8.863 1.00 93.44 86 MET A N 1
ATOM 696 C CA . MET A 1 86 ? -7.811 2.788 9.433 1.00 93.44 86 MET A CA 1
ATOM 697 C C . MET A 1 86 ? -7.511 1.703 10.470 1.00 93.44 86 MET A C 1
ATOM 699 O O . MET A 1 86 ? -8.194 1.645 11.488 1.00 93.44 86 MET A O 1
ATOM 703 N N . ARG A 1 87 ? -6.522 0.840 10.208 1.00 91.44 87 ARG A N 1
ATOM 704 C CA . ARG A 1 87 ? -6.115 -0.227 11.135 1.00 91.44 87 ARG A CA 1
ATOM 705 C C . ARG A 1 87 ? -5.532 0.357 12.415 1.00 91.44 87 ARG A C 1
ATOM 707 O O . ARG A 1 87 ? -6.012 0.036 13.489 1.00 91.44 87 ARG A O 1
ATOM 714 N N . GLU A 1 88 ? -4.601 1.293 12.295 1.00 94.12 88 GLU A N 1
ATOM 715 C CA . GLU A 1 88 ? -3.969 1.923 13.452 1.00 94.12 88 GLU A CA 1
ATOM 716 C C . GLU A 1 88 ? -4.976 2.690 14.324 1.00 94.12 88 GLU A C 1
ATOM 718 O O . GLU A 1 88 ? -4.955 2.583 15.548 1.00 94.12 88 GLU A O 1
ATOM 723 N N . LEU A 1 89 ? -5.891 3.449 13.711 1.00 94.62 89 LEU A N 1
ATOM 724 C CA . LEU A 1 89 ? -6.937 4.165 14.447 1.00 94.62 89 LEU A CA 1
ATOM 725 C C . LEU A 1 89 ? -7.923 3.207 15.127 1.00 94.62 89 LEU A C 1
ATOM 727 O O . LEU A 1 89 ? -8.373 3.491 16.237 1.00 94.62 89 LEU A O 1
ATOM 731 N N . LEU A 1 90 ? -8.241 2.077 14.486 1.00 93.44 90 LEU A N 1
ATOM 732 C CA . LEU A 1 90 ? -9.057 1.024 15.085 1.00 93.44 90 LEU A CA 1
ATOM 733 C C . LEU A 1 90 ? -8.345 0.401 16.292 1.00 93.44 90 LEU A C 1
ATOM 735 O O . LEU A 1 90 ? -8.950 0.315 17.357 1.00 93.44 90 LEU A O 1
ATOM 739 N N . ASP A 1 91 ? -7.072 0.033 16.150 1.00 93.38 91 ASP A N 1
ATOM 740 C CA . ASP A 1 91 ? -6.268 -0.558 17.225 1.00 93.38 91 ASP A CA 1
ATOM 741 C C . ASP A 1 91 ? -6.164 0.394 18.423 1.00 93.38 91 ASP A C 1
ATOM 743 O O . ASP A 1 91 ? -6.388 -0.010 19.564 1.00 93.38 91 ASP A O 1
ATOM 747 N N . ARG A 1 92 ? -5.910 1.686 18.171 1.00 93.81 92 ARG A N 1
ATOM 748 C CA . ARG A 1 92 ? -5.892 2.725 19.214 1.00 93.81 92 ARG A CA 1
ATOM 749 C C . ARG A 1 92 ? -7.244 2.862 19.913 1.00 93.81 92 ARG A C 1
ATOM 751 O O . ARG A 1 92 ? -7.278 2.961 21.135 1.00 93.81 92 ARG A O 1
ATOM 758 N N . GLY A 1 93 ? -8.342 2.860 19.156 1.00 93.31 93 GLY A N 1
ATOM 759 C CA . GLY A 1 93 ? -9.692 2.943 19.714 1.00 93.31 93 GLY A CA 1
ATOM 760 C C . GLY A 1 93 ? -10.035 1.738 20.592 1.00 93.31 93 GLY A C 1
ATOM 761 O O . GLY A 1 93 ? -10.568 1.913 21.685 1.00 93.31 93 GLY A O 1
ATOM 762 N N . LEU A 1 94 ? -9.673 0.531 20.148 1.00 92.88 94 LEU A N 1
ATOM 763 C CA . LEU A 1 94 ? -9.890 -0.711 20.893 1.00 92.88 94 LEU A CA 1
ATOM 764 C C . LEU A 1 94 ? -8.997 -0.829 22.133 1.00 92.88 94 LEU A C 1
ATOM 766 O O . LEU A 1 94 ? -9.433 -1.390 23.128 1.00 92.88 94 LEU A O 1
ATOM 770 N N . ALA A 1 95 ? -7.778 -0.287 22.106 1.00 91.25 95 ALA A N 1
ATOM 771 C CA . ALA A 1 95 ? -6.892 -0.264 23.272 1.00 91.25 95 ALA A CA 1
ATOM 772 C C . ALA A 1 95 ? -7.365 0.701 24.377 1.00 91.25 95 ALA A C 1
ATOM 774 O O . ALA A 1 95 ? -6.943 0.576 25.524 1.00 91.25 95 ALA A O 1
ATOM 775 N N . SER A 1 96 ? -8.206 1.678 24.027 1.00 79.81 96 SER A N 1
ATOM 776 C CA . SER A 1 96 ? -8.785 2.656 24.957 1.00 79.81 96 SER A CA 1
ATOM 777 C C . SER A 1 96 ? -10.180 2.292 25.483 1.00 79.81 96 SER A C 1
ATOM 779 O O . SER A 1 96 ? -10.766 3.089 26.217 1.00 79.81 96 SER A O 1
ATOM 781 N N . ALA A 1 97 ? -10.719 1.141 25.072 1.00 67.06 97 ALA A N 1
ATOM 782 C CA . ALA A 1 97 ? -12.035 0.631 25.459 1.00 67.06 97 ALA A CA 1
ATOM 783 C C . ALA A 1 97 ? -11.931 -0.347 26.638 1.00 67.06 97 ALA A C 1
ATOM 785 O O . ALA A 1 97 ? -12.856 -0.324 27.481 1.00 67.06 97 ALA A O 1
#

pLDDT: mean 85.2, std 12.21, range [43.03, 97.69]